Protein AF-A0A951C9B9-F1 (afdb_monomer_lite)

pLDDT: mean 92.88, std 4.79, range [61.56, 96.88]

Sequence (74 aa):
HGEIYFNNEAQNILPVFLDQNEKFSFRVTKVIHNCLLADRYAPHERPKRSDLEHGWPSEIRERVLALWKEYGYQ

Structure (mmCIF, N/CA/C/O backbone):
data_AF-A0A951C9B9-F1
#
_entry.id   AF-A0A951C9B9-F1
#
loop_
_atom_site.group_PDB
_atom_site.id
_atom_site.type_symbol
_atom_site.label_atom_id
_atom_site.label_alt_id
_atom_site.label_comp_id
_atom_site.label_asym_id
_atom_site.label_entity_id
_atom_site.label_seq_id
_atom_site.pdbx_PDB_ins_code
_atom_site.Cartn_x
_atom_site.Cartn_y
_atom_site.Cartn_z
_atom_site.occupancy
_atom_site.B_iso_or_equiv
_atom_site.auth_seq_id
_atom_site.auth_comp_id
_atom_site.auth_asym_id
_atom_site.auth_atom_id
_atom_site.pdbx_PDB_model_num
ATOM 1 N N . HIS A 1 1 ? -3.433 -12.239 -9.857 1.00 61.56 1 HIS A N 1
ATOM 2 C CA . HIS A 1 1 ? -2.826 -11.414 -10.918 1.00 61.56 1 HIS A CA 1
ATOM 3 C C . HIS A 1 1 ? -3.137 -9.955 -10.639 1.00 61.56 1 HIS A C 1
ATOM 5 O O . HIS A 1 1 ? -4.283 -9.556 -10.762 1.00 61.56 1 HIS A O 1
ATOM 11 N N . GLY A 1 2 ? -2.159 -9.198 -10.149 1.00 86.75 2 GLY A N 1
ATOM 12 C CA . GLY A 1 2 ? -2.302 -7.769 -9.852 1.00 86.75 2 GLY A CA 1
ATOM 13 C C . GLY A 1 2 ? -1.072 -6.998 -10.302 1.00 86.75 2 GLY A C 1
ATOM 14 O O . GLY A 1 2 ? -0.783 -5.955 -9.748 1.00 86.75 2 GLY A O 1
ATOM 15 N N . GLU A 1 3 ? -0.312 -7.540 -11.246 1.00 94.19 3 GLU A N 1
ATOM 16 C CA . GLU A 1 3 ? 0.923 -6.941 -11.735 1.00 94.19 3 GLU A CA 1
ATOM 17 C C . GLU A 1 3 ? 0.835 -6.860 -13.248 1.00 94.19 3 GLU A C 1
ATOM 19 O O . GLU A 1 3 ? 0.427 -7.822 -13.903 1.00 94.19 3 GLU A O 1
ATOM 24 N N . ILE A 1 4 ? 1.172 -5.693 -13.783 1.00 94.56 4 ILE A N 1
ATOM 25 C CA . ILE A 1 4 ? 1.222 -5.432 -15.216 1.00 94.56 4 ILE A CA 1
ATOM 26 C C . ILE A 1 4 ? 2.657 -5.048 -15.537 1.00 94.56 4 ILE A C 1
ATOM 28 O O . ILE A 1 4 ? 3.170 -4.056 -15.016 1.00 94.56 4 ILE A O 1
ATOM 32 N N . TYR A 1 5 ? 3.293 -5.860 -16.374 1.00 96.31 5 TYR A N 1
ATOM 33 C CA . TYR A 1 5 ? 4.683 -5.697 -16.768 1.00 96.31 5 TYR A CA 1
ATOM 34 C C . TYR A 1 5 ? 4.767 -4.962 -18.100 1.00 96.31 5 TYR A C 1
ATOM 36 O O . TYR A 1 5 ? 4.096 -5.322 -19.067 1.00 96.31 5 TYR A O 1
ATOM 44 N N . PHE A 1 6 ? 5.637 -3.964 -18.147 1.00 96.50 6 PHE A N 1
ATOM 45 C CA . PHE A 1 6 ? 6.000 -3.219 -19.340 1.00 96.50 6 PHE A CA 1
ATOM 46 C C . PHE A 1 6 ? 7.482 -3.463 -19.586 1.00 96.50 6 PHE A C 1
ATOM 48 O O . PHE A 1 6 ? 8.349 -2.911 -18.905 1.00 96.50 6 PHE A O 1
ATOM 55 N N . ASN A 1 7 ? 7.759 -4.371 -20.513 1.00 95.69 7 ASN A N 1
ATOM 56 C CA . ASN A 1 7 ? 9.118 -4.781 -20.833 1.00 95.69 7 ASN A CA 1
ATOM 57 C C . ASN A 1 7 ? 9.759 -3.765 -21.782 1.00 95.69 7 ASN A C 1
ATOM 59 O O . ASN A 1 7 ? 9.094 -3.252 -22.678 1.00 95.69 7 ASN A O 1
ATOM 63 N N . ASN A 1 8 ? 11.073 -3.566 -21.654 1.00 94.69 8 ASN A N 1
ATOM 64 C CA . ASN A 1 8 ? 11.865 -2.731 -22.565 1.00 94.69 8 ASN A CA 1
ATOM 65 C C . ASN A 1 8 ? 11.442 -1.244 -22.586 1.00 94.69 8 ASN A C 1
ATOM 67 O O . ASN A 1 8 ? 11.514 -0.556 -23.610 1.00 94.69 8 ASN A O 1
ATOM 71 N N . GLU A 1 9 ? 11.028 -0.724 -21.435 1.00 96.88 9 GLU A N 1
ATOM 72 C CA . GLU A 1 9 ? 10.637 0.673 -21.279 1.00 96.88 9 GLU A CA 1
ATOM 73 C C . GLU A 1 9 ? 11.847 1.577 -21.052 1.00 96.88 9 GLU A C 1
ATOM 75 O O . GLU A 1 9 ? 12.811 1.197 -20.389 1.00 96.88 9 GLU A O 1
ATOM 80 N N . ALA A 1 10 ? 11.787 2.801 -21.578 1.00 96.12 10 ALA A N 1
ATOM 81 C CA . ALA A 1 10 ? 12.865 3.776 -21.421 1.00 96.12 10 ALA A CA 1
ATOM 82 C C . ALA A 1 10 ? 13.036 4.207 -19.953 1.00 96.12 10 ALA A C 1
ATOM 84 O O . ALA A 1 10 ? 12.051 4.492 -19.262 1.00 96.12 10 ALA A O 1
ATOM 85 N N . GLN A 1 11 ? 14.282 4.301 -19.484 1.00 95.06 11 GLN A N 1
ATOM 86 C CA . GLN A 1 11 ? 14.611 4.596 -18.089 1.00 95.06 11 GLN A CA 1
ATOM 87 C C . GLN A 1 11 ? 15.908 5.408 -17.963 1.00 95.06 11 GLN A C 1
ATOM 89 O O . GLN A 1 11 ? 16.854 5.212 -18.721 1.00 95.06 11 GLN A O 1
ATOM 94 N N . ASN A 1 12 ? 15.964 6.323 -16.989 1.00 92.62 12 ASN A N 1
ATOM 95 C CA . ASN A 1 12 ? 17.204 7.022 -16.641 1.00 92.62 12 ASN A CA 1
ATOM 96 C C . ASN A 1 12 ? 18.066 6.176 -15.685 1.00 92.62 12 ASN A C 1
ATOM 98 O O . ASN A 1 12 ? 17.554 5.332 -14.958 1.00 92.62 12 ASN A O 1
ATOM 102 N N . ILE A 1 13 ? 19.373 6.435 -15.644 1.00 91.62 13 ILE A N 1
ATOM 103 C CA . ILE A 1 13 ? 20.345 5.632 -14.870 1.00 91.62 13 ILE A CA 1
ATOM 104 C C . ILE A 1 13 ? 20.384 5.939 -13.367 1.00 91.62 13 ILE A C 1
ATOM 106 O O . ILE A 1 13 ? 21.194 5.374 -12.636 1.00 91.62 13 ILE A O 1
ATOM 110 N N . LEU A 1 14 ? 19.555 6.879 -12.916 1.00 93.00 14 LEU A N 1
ATOM 111 C CA . LEU A 1 14 ? 19.584 7.407 -11.554 1.00 93.00 14 LEU A CA 1
ATOM 112 C C . LEU A 1 14 ? 19.101 6.422 -10.474 1.00 93.00 14 LEU A C 1
ATOM 114 O O . LEU A 1 14 ? 19.650 6.479 -9.372 1.00 93.00 14 LEU A O 1
ATOM 118 N N . PRO A 1 15 ? 18.106 5.540 -10.707 1.00 93.69 15 PRO A N 1
ATOM 119 C CA . PRO A 1 15 ? 17.647 4.641 -9.666 1.00 93.69 15 PRO A CA 1
ATOM 120 C C . PRO A 1 15 ? 18.747 3.662 -9.264 1.00 93.69 15 PRO A C 1
ATOM 122 O O . PRO A 1 15 ? 19.375 2.993 -10.086 1.00 93.69 15 PRO A O 1
ATOM 125 N N . VAL A 1 16 ? 18.961 3.573 -7.956 1.00 94.44 16 VAL A N 1
ATOM 126 C CA . VAL A 1 16 ? 20.071 2.818 -7.361 1.00 94.44 16 VAL A CA 1
ATOM 127 C C . VAL A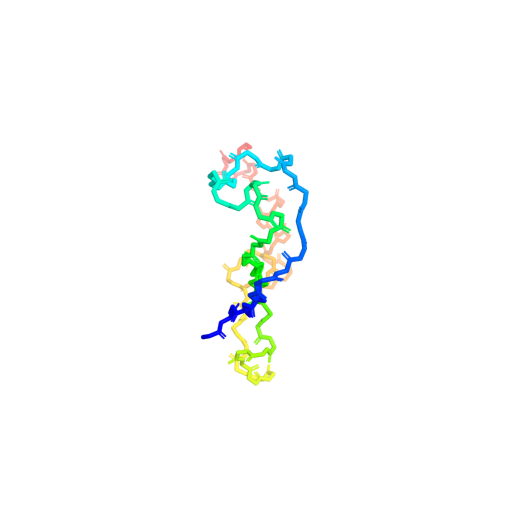 1 16 ? 19.936 1.308 -7.531 1.00 94.44 16 VAL A C 1
ATOM 129 O O . VAL A 1 16 ? 20.944 0.610 -7.506 1.00 94.44 16 VAL A O 1
ATOM 132 N N . PHE A 1 17 ? 18.709 0.823 -7.728 1.00 92.75 17 PHE A N 1
ATOM 133 C CA . PHE A 1 17 ? 18.383 -0.597 -7.832 1.00 92.75 17 PHE A CA 1
ATOM 134 C C . PHE A 1 17 ? 18.578 -1.180 -9.237 1.00 92.75 17 PHE A C 1
ATOM 136 O O . PHE A 1 17 ? 18.456 -2.390 -9.384 1.00 92.75 17 PHE A O 1
ATOM 143 N N . LEU A 1 18 ? 18.858 -0.349 -10.251 1.00 94.50 18 LEU A N 1
ATOM 144 C CA . LEU A 1 18 ? 19.100 -0.843 -11.606 1.00 94.50 18 LEU A CA 1
ATOM 145 C C . LEU A 1 18 ? 20.393 -1.651 -11.661 1.00 94.50 18 LEU A C 1
ATOM 147 O O . LEU A 1 18 ? 21.427 -1.216 -11.129 1.00 94.50 18 LEU A O 1
ATOM 151 N N . ASP A 1 19 ? 20.348 -2.780 -12.359 1.00 93.25 19 ASP A N 1
ATOM 152 C CA . ASP A 1 19 ? 21.553 -3.545 -12.648 1.00 93.25 19 ASP A CA 1
ATOM 153 C C . ASP A 1 19 ? 22.442 -2.837 -13.693 1.00 93.25 19 ASP A C 1
ATOM 155 O O . ASP A 1 19 ? 22.108 -1.781 -14.244 1.00 93.25 19 ASP A O 1
ATOM 159 N N . GLN A 1 20 ? 23.641 -3.375 -13.937 1.00 93.25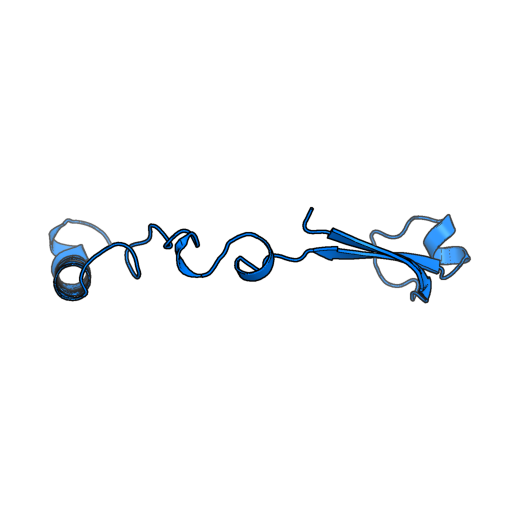 20 GLN A N 1
ATOM 160 C CA . GLN A 1 20 ? 24.569 -2.770 -14.896 1.00 93.25 20 GLN A CA 1
ATOM 161 C C . GLN A 1 20 ? 23.992 -2.743 -16.318 1.00 93.25 20 GLN A C 1
ATOM 163 O O . GLN A 1 20 ? 24.090 -1.718 -16.993 1.00 93.25 20 GLN A O 1
ATOM 168 N N . ASN A 1 21 ? 23.359 -3.827 -16.766 1.00 92.69 21 ASN A N 1
ATOM 169 C CA . ASN A 1 21 ? 22.798 -3.923 -18.111 1.00 92.69 21 ASN A CA 1
ATOM 170 C C . ASN A 1 21 ? 21.653 -2.925 -18.301 1.00 92.69 21 ASN A C 1
ATOM 172 O O . ASN A 1 21 ? 21.572 -2.267 -19.336 1.00 92.69 21 ASN A O 1
ATOM 176 N N . GLU A 1 22 ? 20.802 -2.757 -17.298 1.00 93.75 22 GLU A N 1
ATOM 177 C CA . GLU A 1 22 ? 19.707 -1.788 -17.281 1.00 93.75 22 GLU A CA 1
ATOM 178 C C . GLU A 1 22 ? 20.215 -0.342 -17.346 1.00 93.75 22 GLU A C 1
ATOM 180 O O . GLU A 1 22 ? 19.694 0.474 -18.113 1.00 93.75 22 GLU A O 1
ATOM 185 N N . LYS A 1 23 ? 21.288 -0.022 -16.608 1.00 92.50 23 LYS A N 1
ATOM 186 C CA . LYS A 1 23 ? 21.919 1.306 -16.662 1.00 92.50 23 LYS A CA 1
ATOM 187 C C . LYS A 1 23 ? 22.534 1.605 -18.028 1.00 92.50 23 LYS A C 1
ATOM 189 O O . LYS A 1 23 ? 22.415 2.727 -18.506 1.00 92.50 23 LYS A O 1
ATOM 194 N N . PHE A 1 24 ? 23.184 0.631 -18.662 1.00 93.81 24 PHE A N 1
ATOM 195 C CA . PHE A 1 24 ? 23.840 0.851 -19.957 1.00 93.81 24 PHE A CA 1
ATOM 196 C C . PHE A 1 24 ? 22.880 0.783 -21.147 1.00 93.81 24 PHE A C 1
ATOM 198 O O . PHE A 1 24 ? 23.086 1.481 -22.138 1.00 93.81 24 PHE A O 1
ATOM 205 N N . SER A 1 25 ? 21.830 -0.035 -21.064 1.00 93.94 25 SER A N 1
ATOM 206 C CA . SER A 1 25 ? 20.827 -0.153 -22.126 1.00 93.94 25 SER A CA 1
ATOM 207 C C . SER A 1 25 ? 19.781 0.960 -22.089 1.00 93.94 25 SER A C 1
ATOM 209 O O . SER A 1 25 ? 19.122 1.192 -23.101 1.00 93.94 25 SER A O 1
ATOM 211 N N . PHE A 1 26 ? 19.622 1.652 -20.951 1.00 94.94 26 PHE A N 1
ATOM 212 C CA . PHE A 1 26 ? 18.542 2.619 -20.698 1.00 94.94 26 PHE A CA 1
ATOM 213 C C . PHE A 1 26 ? 17.140 2.012 -20.869 1.00 94.94 26 PHE A C 1
ATOM 215 O O . PHE A 1 26 ? 16.160 2.725 -21.120 1.00 94.94 26 PHE A O 1
ATOM 222 N N . ARG A 1 27 ? 17.045 0.684 -20.760 1.00 95.81 27 ARG A N 1
ATOM 223 C CA . ARG A 1 27 ? 15.832 -0.102 -20.954 1.00 95.81 27 ARG A CA 1
ATOM 224 C C . ARG A 1 27 ? 15.643 -1.020 -1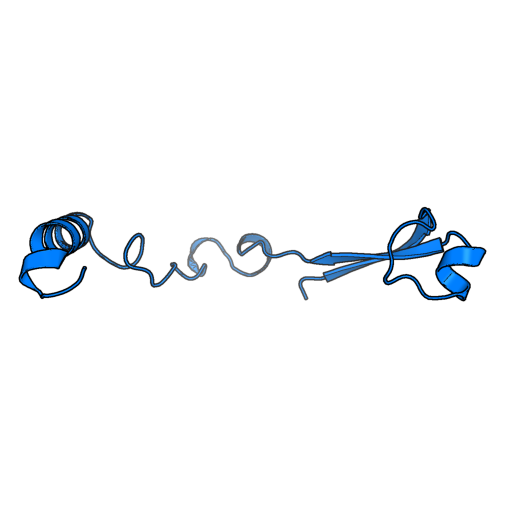9.764 1.00 95.81 27 ARG A C 1
ATOM 226 O O . ARG A 1 27 ? 16.567 -1.721 -19.369 1.00 95.81 27 ARG A O 1
ATOM 233 N N . VAL A 1 28 ? 14.441 -1.009 -19.203 1.00 96.12 28 VAL A N 1
ATOM 234 C CA . VAL A 1 28 ? 14.110 -1.790 -18.005 1.00 96.12 28 VAL A CA 1
ATOM 235 C C . VAL A 1 28 ? 12.735 -2.413 -18.131 1.00 96.12 28 VAL A C 1
ATOM 237 O O . VAL A 1 28 ? 11.938 -2.044 -18.999 1.00 96.12 28 VAL A O 1
ATOM 240 N N . THR A 1 29 ? 12.439 -3.329 -17.218 1.00 95.00 29 THR A N 1
ATOM 241 C CA . THR A 1 29 ? 11.063 -3.756 -16.985 1.00 95.00 29 THR A CA 1
ATOM 242 C C . TH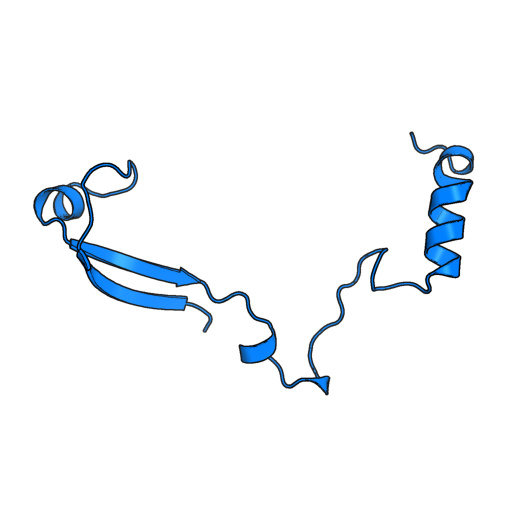R A 1 29 ? 10.433 -2.849 -15.940 1.00 95.00 29 THR A C 1
ATOM 244 O O . THR A 1 29 ? 10.923 -2.742 -14.818 1.00 95.00 29 THR A O 1
ATOM 247 N N . LYS A 1 30 ? 9.333 -2.190 -16.297 1.00 95.44 30 LYS A N 1
ATOM 248 C CA . LYS A 1 30 ? 8.509 -1.440 -15.345 1.00 95.44 30 LYS A CA 1
ATOM 249 C C . LYS A 1 30 ? 7.314 -2.284 -14.946 1.00 95.44 30 LYS A C 1
ATOM 251 O O . LYS A 1 30 ? 6.762 -3.009 -15.770 1.00 95.44 30 LYS A O 1
ATOM 256 N N . VAL A 1 31 ? 6.904 -2.179 -13.689 1.00 96.25 31 VAL A N 1
ATOM 257 C CA . VAL A 1 31 ? 5.784 -2.957 -13.154 1.00 96.25 31 VAL A CA 1
ATOM 258 C C . VAL A 1 31 ? 4.783 -2.017 -12.504 1.00 96.25 31 VAL A C 1
ATOM 260 O O . VAL A 1 31 ? 5.152 -1.166 -11.696 1.00 96.25 31 VAL A O 1
ATOM 263 N N . ILE A 1 32 ? 3.508 -2.175 -12.850 1.00 95.62 32 ILE A N 1
ATOM 264 C CA . ILE A 1 32 ? 2.396 -1.573 -12.116 1.00 95.62 32 ILE A CA 1
ATOM 265 C C . ILE A 1 32 ? 1.792 -2.651 -11.224 1.00 95.62 32 ILE A C 1
ATOM 267 O O . ILE A 1 32 ? 1.234 -3.626 -11.725 1.00 95.62 32 ILE A O 1
ATOM 271 N N . HIS A 1 33 ? 1.864 -2.449 -9.910 1.00 95.19 33 HIS A N 1
ATOM 272 C CA . HIS A 1 33 ? 1.177 -3.290 -8.933 1.00 95.19 33 HIS A CA 1
ATOM 273 C C . HIS A 1 33 ? -0.233 -2.730 -8.685 1.00 95.19 33 HIS A C 1
ATOM 275 O O . HIS A 1 33 ? -0.422 -1.728 -7.996 1.00 95.19 33 HIS A O 1
ATOM 281 N N . ASN A 1 34 ? -1.236 -3.370 -9.275 1.00 93.81 34 ASN A N 1
ATOM 282 C CA . ASN A 1 34 ? -2.644 -3.068 -9.092 1.00 93.81 34 ASN A CA 1
ATOM 283 C C . ASN A 1 34 ? -3.168 -3.589 -7.740 1.00 93.81 34 ASN A C 1
ATOM 285 O O . ASN A 1 34 ? -3.398 -4.789 -7.529 1.00 93.81 34 ASN A O 1
ATOM 289 N N . CYS A 1 35 ? -3.422 -2.648 -6.835 1.00 92.06 35 CYS A N 1
ATOM 290 C CA . CYS A 1 35 ? -3.993 -2.890 -5.511 1.00 92.06 35 CYS A CA 1
ATOM 291 C C . CYS A 1 35 ? -5.499 -2.587 -5.429 1.00 92.06 35 CYS A C 1
ATOM 293 O O . CYS A 1 35 ? -6.058 -2.564 -4.332 1.00 92.06 35 CYS A O 1
ATOM 295 N N . LEU A 1 36 ? -6.178 -2.363 -6.558 1.00 91.38 36 LEU A N 1
ATOM 296 C CA . LEU A 1 36 ? -7.610 -2.086 -6.577 1.00 91.38 36 LEU A CA 1
ATOM 297 C C . LEU A 1 36 ? -8.408 -3.364 -6.301 1.00 91.38 36 LEU A C 1
ATOM 299 O O . LEU A 1 36 ? -8.331 -4.352 -7.030 1.00 91.38 36 LEU A O 1
ATOM 303 N N . LEU A 1 37 ? -9.232 -3.332 -5.250 1.00 88.94 37 LEU A N 1
ATOM 304 C CA . LEU A 1 37 ? -10.170 -4.418 -4.935 1.00 88.94 37 LEU A CA 1
ATOM 305 C C . LEU A 1 37 ? -11.253 -4.572 -6.006 1.00 88.94 37 LEU A C 1
ATOM 307 O O . LEU A 1 37 ? -11.793 -5.662 -6.172 1.00 88.94 37 LEU A O 1
ATOM 311 N N . ALA A 1 38 ? -11.566 -3.488 -6.720 1.00 89.06 38 ALA A N 1
ATOM 312 C CA . ALA A 1 38 ? -12.593 -3.470 -7.752 1.00 89.06 38 ALA A CA 1
ATOM 313 C C . ALA A 1 38 ? -12.303 -4.435 -8.904 1.00 89.06 38 ALA A C 1
ATOM 315 O O . ALA A 1 38 ? -13.238 -5.033 -9.424 1.00 89.06 38 ALA A O 1
ATOM 316 N N . ASP A 1 39 ? -11.026 -4.628 -9.222 1.00 89.19 39 ASP A N 1
ATOM 317 C CA . ASP A 1 39 ? -10.590 -5.521 -10.295 1.00 89.19 39 ASP A CA 1
ATOM 318 C C . ASP A 1 39 ? -10.459 -6.975 -9.819 1.00 89.19 39 ASP A C 1
ATOM 320 O O . ASP A 1 39 ? -10.227 -7.878 -10.620 1.00 89.19 39 ASP A O 1
ATOM 324 N N . ARG A 1 40 ? -10.590 -7.213 -8.505 1.00 87.38 40 ARG A N 1
ATOM 325 C CA . ARG A 1 40 ? -10.485 -8.543 -7.887 1.00 87.38 40 ARG A CA 1
ATOM 326 C C . ARG A 1 40 ? -11.830 -9.114 -7.447 1.00 87.38 40 ARG A C 1
ATOM 328 O O . ARG A 1 40 ? -11.973 -10.329 -7.439 1.00 87.38 40 ARG A O 1
ATOM 335 N N . TYR A 1 41 ? -12.785 -8.265 -7.067 1.00 89.94 41 TYR A N 1
ATOM 336 C CA . TYR A 1 41 ? -14.068 -8.682 -6.499 1.00 89.94 41 TYR A CA 1
ATOM 337 C C . TYR A 1 41 ? -15.232 -7.877 -7.078 1.00 89.94 41 TYR A C 1
ATOM 339 O O . TYR A 1 41 ? -15.168 -6.640 -7.185 1.00 89.94 41 TYR A O 1
ATOM 347 N N . ALA A 1 42 ? -16.341 -8.569 -7.357 1.00 92.31 42 ALA A N 1
ATOM 348 C CA . ALA A 1 42 ? -17.600 -7.919 -7.690 1.00 92.31 42 ALA A CA 1
ATOM 349 C C . ALA A 1 42 ? -18.047 -7.001 -6.534 1.00 92.31 42 ALA A C 1
ATOM 351 O O . ALA A 1 42 ? -17.711 -7.264 -5.377 1.00 92.31 42 ALA A O 1
ATOM 352 N N . PRO A 1 43 ? -18.815 -5.924 -6.794 1.00 90.44 43 PRO A N 1
ATOM 353 C CA . PRO A 1 43 ? -19.141 -4.926 -5.773 1.00 90.44 43 PRO A CA 1
ATOM 354 C C . PRO A 1 43 ? -19.692 -5.483 -4.451 1.00 90.44 43 PRO A C 1
ATOM 356 O O . PRO A 1 43 ? -19.365 -4.944 -3.399 1.00 90.44 43 PRO A O 1
ATOM 359 N N . HIS A 1 44 ? -20.480 -6.562 -4.497 1.00 91.88 44 HIS A N 1
ATOM 360 C CA . HIS A 1 44 ? -21.115 -7.175 -3.325 1.00 91.88 44 HIS A CA 1
ATOM 361 C C . HIS A 1 44 ? -20.222 -8.177 -2.572 1.00 91.88 44 HIS A C 1
ATOM 363 O O . HIS A 1 44 ? -20.528 -8.522 -1.435 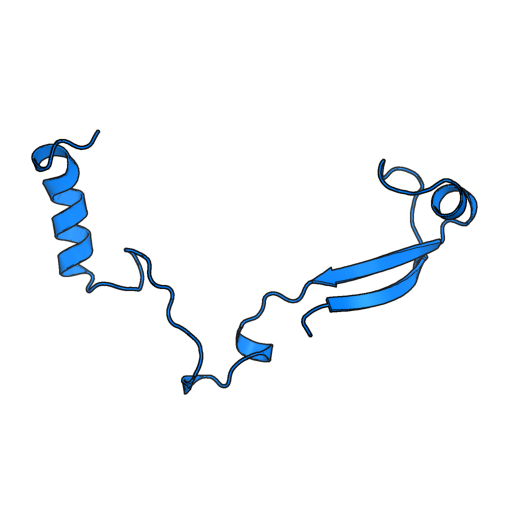1.00 91.88 44 HIS A O 1
ATOM 369 N N . GLU A 1 45 ? -19.116 -8.617 -3.173 1.00 92.44 45 GLU A N 1
ATOM 370 C CA . GLU A 1 45 ? -18.169 -9.581 -2.588 1.00 92.44 45 GLU A CA 1
ATOM 371 C C . GLU A 1 45 ? -16.919 -8.895 -2.026 1.00 92.44 45 GLU A C 1
ATOM 373 O O . GLU A 1 45 ? -16.061 -9.540 -1.423 1.00 92.44 45 GLU A O 1
ATOM 378 N N . ARG A 1 46 ? -16.784 -7.578 -2.236 1.00 91.56 46 ARG A N 1
ATOM 379 C CA . ARG A 1 46 ? -15.617 -6.821 -1.779 1.00 91.56 46 ARG A CA 1
ATOM 380 C C . ARG A 1 46 ? -15.502 -6.916 -0.258 1.00 91.56 46 ARG A C 1
ATOM 382 O O . ARG A 1 46 ? -16.446 -6.540 0.445 1.00 91.56 46 ARG A O 1
ATOM 389 N N . PRO A 1 47 ? -14.345 -7.352 0.267 1.00 89.81 47 PRO A N 1
ATOM 390 C CA . PRO A 1 47 ? -14.153 -7.434 1.701 1.00 89.81 47 PRO A CA 1
ATOM 391 C C . PRO A 1 47 ? -14.257 -6.038 2.315 1.00 89.81 47 PRO A C 1
ATOM 393 O O . PRO A 1 47 ? -13.685 -5.068 1.808 1.00 89.81 47 PRO A O 1
ATOM 396 N N . LYS A 1 48 ? -14.979 -5.940 3.432 1.00 87.50 48 LYS A N 1
ATOM 397 C CA . LYS A 1 48 ? -14.957 -4.738 4.263 1.00 87.50 48 LYS A CA 1
ATOM 398 C C . LYS A 1 48 ? -13.673 -4.729 5.080 1.00 87.50 48 LYS A C 1
ATOM 400 O O . LYS A 1 48 ? -13.226 -5.768 5.564 1.00 87.50 48 LYS A O 1
ATOM 405 N N . ARG A 1 49 ? -13.083 -3.548 5.237 1.00 89.50 49 ARG A N 1
ATOM 406 C CA . ARG A 1 49 ? -11.920 -3.370 6.106 1.00 89.50 49 ARG A CA 1
ATOM 407 C C . ARG A 1 49 ? -12.325 -3.688 7.545 1.00 89.50 49 ARG A C 1
ATOM 409 O O . ARG A 1 49 ? -13.294 -3.132 8.050 1.00 89.50 49 ARG A O 1
ATOM 416 N N . SER A 1 50 ? -11.586 -4.586 8.187 1.00 91.56 50 SER A N 1
ATOM 417 C CA . SER A 1 50 ? -11.811 -4.966 9.584 1.00 91.56 50 SER A CA 1
ATOM 418 C C . SER A 1 50 ? -10.952 -4.105 10.511 1.00 91.56 50 SER A C 1
ATOM 420 O O . SER A 1 50 ? -10.064 -4.605 11.197 1.00 91.56 50 SER A O 1
ATOM 422 N N . ASP A 1 51 ? -11.189 -2.798 10.489 1.00 93.25 51 ASP A N 1
ATOM 423 C CA . ASP A 1 51 ? -10.551 -1.829 11.379 1.00 93.25 51 ASP A CA 1
ATOM 424 C C . ASP A 1 51 ? -11.600 -1.097 12.229 1.00 93.25 51 ASP A C 1
ATOM 426 O O . ASP A 1 51 ? -12.805 -1.280 12.048 1.00 93.25 51 ASP A O 1
ATOM 430 N N . LEU A 1 52 ? -11.153 -0.292 13.198 1.00 92.31 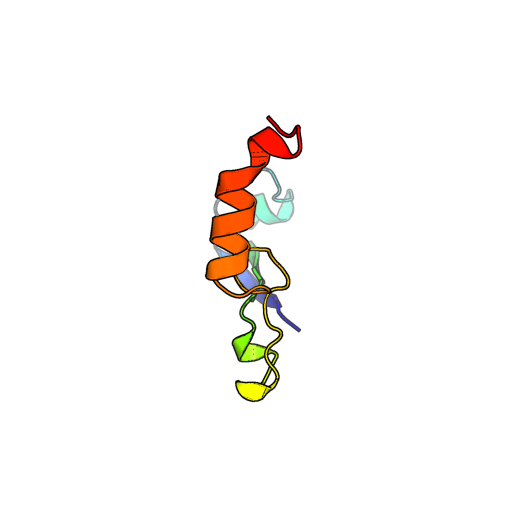52 LEU A N 1
ATOM 431 C CA . LEU A 1 52 ? -12.059 0.443 14.089 1.00 92.31 52 LEU A CA 1
ATOM 432 C C . LEU A 1 52 ? -12.992 1.389 13.313 1.00 92.31 52 LEU A C 1
ATOM 434 O O . LEU A 1 52 ? -14.120 1.638 13.729 1.00 92.31 52 LEU A O 1
ATOM 438 N N . GLU A 1 53 ? -12.516 1.923 12.192 1.00 91.56 53 GLU A N 1
ATOM 439 C CA . GLU A 1 53 ? -13.241 2.908 11.402 1.00 91.56 53 GLU A CA 1
ATOM 440 C C . GLU A 1 53 ? -14.402 2.283 10.619 1.00 91.56 53 GLU A C 1
ATOM 442 O O . GLU A 1 53 ? -15.489 2.859 10.602 1.00 91.56 53 GLU A O 1
ATOM 447 N N . HIS A 1 54 ? -14.192 1.114 10.011 1.00 90.31 54 HIS A N 1
ATOM 448 C CA . HIS A 1 54 ? -15.144 0.495 9.081 1.00 90.31 54 HIS A CA 1
ATOM 449 C C . HIS A 1 54 ? -15.829 -0.761 9.637 1.00 90.31 54 HIS A C 1
ATOM 451 O O . HIS A 1 54 ? -16.870 -1.173 9.120 1.00 90.31 54 HIS A O 1
ATOM 457 N N . GLY A 1 55 ? -15.243 -1.392 10.657 1.00 90.25 55 GLY A N 1
ATOM 458 C CA . GLY A 1 55 ? -15.714 -2.651 11.235 1.00 90.25 55 GLY A CA 1
ATOM 459 C C . GLY A 1 55 ? -16.745 -2.490 12.352 1.00 90.25 55 GLY A C 1
ATOM 460 O O . GLY A 1 55 ? -17.401 -3.466 12.708 1.00 90.25 55 GLY A O 1
ATOM 461 N N . TRP A 1 56 ? -16.911 -1.279 12.890 1.00 92.56 56 TRP A N 1
ATOM 462 C CA . TRP A 1 56 ? -17.774 -1.010 14.040 1.00 92.56 56 TRP A CA 1
ATOM 463 C C . TRP A 1 56 ? -18.739 0.152 13.772 1.00 92.56 56 TRP A C 1
ATOM 465 O O . TRP A 1 56 ? -18.398 1.070 13.023 1.00 92.56 56 TRP A O 1
ATOM 475 N N . PRO A 1 57 ? -19.933 0.156 14.395 1.00 94.81 57 PRO A N 1
ATOM 476 C CA . PRO A 1 57 ? -20.818 1.318 14.382 1.00 94.81 57 PRO A CA 1
ATOM 477 C C . PRO A 1 57 ? -20.117 2.572 14.923 1.00 94.81 57 PRO A C 1
ATOM 479 O O . PRO A 1 57 ? -19.295 2.484 15.841 1.00 94.81 57 PRO A O 1
ATOM 482 N N . SER A 1 58 ? -20.477 3.746 14.396 1.00 94.25 58 SER A N 1
ATOM 483 C CA . SER A 1 58 ? -19.864 5.029 14.780 1.00 94.25 58 SER A CA 1
ATOM 484 C C . SER A 1 58 ? -19.963 5.304 16.280 1.00 94.25 58 SER A C 1
ATOM 486 O O . SER A 1 58 ? -18.987 5.738 16.880 1.00 94.25 58 SER A O 1
ATOM 488 N N . GLU A 1 59 ? -21.090 4.954 16.896 1.00 96.38 59 GLU A N 1
ATOM 489 C CA . GLU A 1 59 ? -21.344 5.113 18.333 1.00 96.38 59 GLU A CA 1
ATOM 490 C C . GLU A 1 59 ? -20.330 4.344 19.194 1.00 96.38 59 GLU A C 1
ATOM 492 O O . GLU A 1 59 ? -19.832 4.849 20.201 1.00 96.38 59 GLU A O 1
ATOM 497 N N . ILE A 1 60 ? -19.978 3.121 18.782 1.00 95.19 60 ILE A N 1
ATOM 498 C CA . ILE A 1 60 ? -18.990 2.298 19.488 1.00 95.19 60 ILE A CA 1
ATOM 499 C C . ILE A 1 60 ? -17.601 2.904 19.332 1.00 95.19 60 ILE A C 1
ATOM 501 O O . ILE A 1 60 ? -16.869 3.018 20.314 1.00 95.19 60 ILE A O 1
ATOM 505 N N . ARG A 1 61 ? -17.251 3.337 18.117 1.00 95.00 61 ARG A N 1
ATOM 506 C CA . ARG A 1 61 ? -15.974 4.003 17.847 1.00 95.00 61 ARG A CA 1
ATOM 507 C C . ARG A 1 61 ? -15.811 5.262 18.698 1.00 95.00 61 ARG A C 1
ATOM 509 O O . ARG A 1 61 ? -14.783 5.420 19.349 1.00 95.00 61 ARG A O 1
ATOM 516 N N . GLU A 1 62 ? -16.819 6.126 18.730 1.00 96.19 62 GLU A N 1
ATOM 517 C CA . GLU A 1 62 ? -16.811 7.362 19.521 1.00 96.19 62 GLU A CA 1
ATOM 518 C C . GLU A 1 62 ? -16.673 7.075 21.016 1.00 96.19 62 GLU A C 1
ATOM 520 O O . GLU A 1 62 ? -15.835 7.678 21.686 1.00 96.19 62 GLU A O 1
ATOM 525 N N . ARG A 1 63 ? -17.415 6.087 21.529 1.00 96.56 63 ARG A N 1
ATOM 526 C CA . ARG A 1 63 ? -17.306 5.659 22.925 1.00 96.56 63 ARG A CA 1
ATOM 527 C C . ARG A 1 63 ? -15.913 5.130 23.267 1.00 96.56 63 ARG A C 1
ATOM 529 O O . ARG A 1 63 ? -15.382 5.465 24.323 1.00 96.56 63 ARG A O 1
ATOM 536 N N . VAL A 1 64 ? -15.325 4.298 22.407 1.00 95.69 64 VAL A N 1
ATOM 537 C CA . VAL A 1 64 ? -13.983 3.737 22.629 1.00 95.69 64 VAL A CA 1
ATOM 538 C C . VAL A 1 64 ? -12.935 4.844 22.675 1.00 95.69 64 VAL A C 1
ATOM 540 O O . VAL A 1 64 ? -12.089 4.832 23.564 1.00 95.69 64 VAL A O 1
ATOM 543 N N . LEU A 1 65 ? -13.014 5.816 21.765 1.00 94.88 65 LEU A N 1
ATOM 544 C CA . LEU A 1 65 ? -12.086 6.946 21.734 1.00 94.88 65 LEU A CA 1
ATOM 545 C C . LEU A 1 65 ? -12.265 7.875 22.944 1.00 94.88 65 LEU A C 1
ATOM 547 O O . LEU A 1 65 ? -11.272 8.315 23.519 1.00 94.88 65 LEU A O 1
ATOM 551 N N . ALA A 1 66 ? -13.506 8.136 23.365 1.00 96.88 66 ALA A N 1
ATOM 552 C CA . ALA A 1 66 ? -13.795 8.970 24.533 1.00 96.88 66 ALA A CA 1
ATOM 553 C C . ALA A 1 66 ? -13.250 8.359 25.834 1.00 96.88 66 ALA A C 1
ATOM 555 O O . ALA A 1 66 ? -12.698 9.070 26.670 1.00 96.88 66 ALA A O 1
ATOM 556 N N . LEU A 1 67 ? -13.361 7.037 25.976 1.00 96.81 67 LEU A N 1
ATOM 557 C CA . LEU A 1 67 ? -12.946 6.303 27.173 1.00 96.81 67 LEU A CA 1
ATOM 558 C C . LEU A 1 67 ? -11.518 5.744 27.075 1.00 96.81 67 LEU A C 1
ATOM 560 O O . LEU A 1 67 ? -11.080 5.032 27.974 1.00 96.81 67 LEU A O 1
ATOM 564 N N . TRP A 1 68 ? -10.762 6.070 26.019 1.00 96.88 68 TRP A N 1
ATOM 565 C CA . TRP A 1 68 ? -9.448 5.469 25.751 1.00 96.88 68 TRP A CA 1
ATOM 566 C C . TRP A 1 68 ? -8.475 5.609 26.931 1.00 96.88 68 TRP A C 1
ATOM 568 O O . TRP A 1 68 ? -7.817 4.646 27.325 1.00 96.88 68 TRP A O 1
ATOM 578 N N . LYS A 1 69 ? -8.461 6.795 27.555 1.00 96.62 69 LYS A N 1
ATOM 579 C CA . LYS A 1 69 ? -7.649 7.077 28.748 1.00 96.62 69 LYS A CA 1
ATOM 580 C C . LYS A 1 69 ? -8.171 6.390 30.006 1.00 96.62 69 LYS A C 1
ATOM 582 O O . LYS A 1 69 ? -7.374 5.976 30.839 1.00 96.62 69 LYS A O 1
ATOM 587 N N . GLU A 1 70 ? -9.488 6.251 30.147 1.00 96.69 70 GLU A N 1
ATOM 588 C CA . GLU A 1 70 ? -10.107 5.553 31.283 1.00 96.69 70 GLU A CA 1
ATOM 589 C C . GLU A 1 70 ? -9.822 4.048 31.242 1.00 96.69 70 GLU A C 1
ATOM 591 O O . GLU A 1 70 ? -9.677 3.411 32.282 1.00 96.69 70 GLU A O 1
ATOM 596 N N . TYR A 1 71 ? -9.649 3.493 30.042 1.00 95.25 71 TYR A N 1
ATOM 597 C CA . TYR A 1 71 ? -9.157 2.132 29.839 1.00 95.25 71 TYR A CA 1
ATOM 598 C C . TYR A 1 71 ? -7.654 1.970 30.131 1.00 95.25 71 TYR A C 1
ATOM 600 O O . TYR A 1 71 ? -7.157 0.846 30.125 1.00 95.25 71 TYR A O 1
ATOM 608 N N . GLY A 1 72 ? -6.931 3.061 30.411 1.00 95.94 72 GLY A N 1
ATOM 609 C CA . GLY A 1 72 ? -5.515 3.040 30.783 1.00 95.94 72 GLY A CA 1
ATOM 610 C C . GLY A 1 72 ? -4.535 3.155 29.614 1.00 95.94 72 GLY A C 1
ATOM 611 O O . GLY A 1 72 ? -3.338 2.955 29.815 1.00 95.94 72 GLY A O 1
ATOM 612 N N . TYR A 1 73 ? -5.006 3.486 28.410 1.00 93.31 73 TYR A N 1
ATOM 613 C CA . TYR A 1 73 ? -4.145 3.728 27.251 1.00 93.31 73 TYR A CA 1
ATOM 614 C C . TYR A 1 73 ? -3.747 5.214 27.157 1.00 93.31 73 TYR A C 1
ATOM 616 O O . TYR A 1 73 ? -4.567 6.101 27.414 1.00 93.31 73 TYR A O 1
ATOM 624 N N . GLN A 1 74 ? -2.486 5.487 26.792 1.00 78.12 74 GLN A N 1
ATOM 625 C CA . GLN A 1 74 ? -1.950 6.835 26.535 1.00 78.12 74 GLN A CA 1
ATOM 626 C C . GLN A 1 74 ? -1.746 7.090 25.047 1.00 78.12 74 GLN A C 1
ATOM 628 O O . GLN A 1 74 ? -1.239 6.176 24.360 1.00 78.12 74 GLN A O 1
#

Foldseek 3Di:
DQKDKDFFDAAALPDPPDDPCCNVSSGGIDMDGHPDQVVVDPPVGRDFDCDLVTVDDPVVSVVCVVCVVVVPHD

Secondary structure (DSSP, 8-state):
--EEEEEEEE--S--TT--HHHHHH-EEEEEEE---GGGTS-TTTPPPP-STTTSS-HHHHHHHHHTTTTTT--

Radius of gyration: 22.66 Å; chains: 1; bounding box: 46×20×54 Å